Protein AF-A0A2V7VG72-F1 (afdb_monomer)

Secondary structure (DSSP, 8-state):
-HHHHHHHHHHHHHHTT-HHHHHHHHHGGGTTT--TTHHH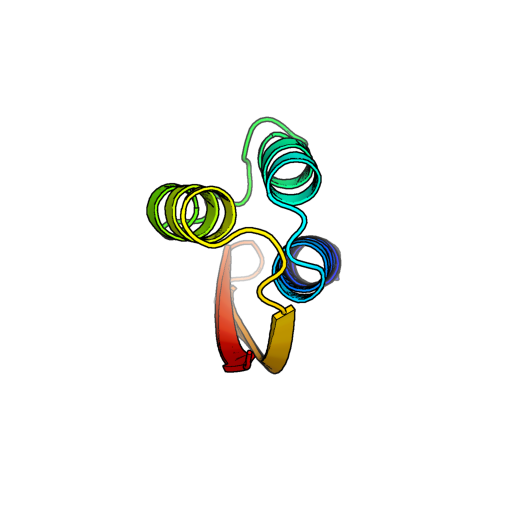HHHHHHHSTT-EEEEEEEEEEEEETTEEEEEEEEEEE-

Solvent-accessible surface area (backbone atoms only — not comparable to full-atom values): 4595 Å² total; per-residue (Å²): 116,66,66,62,53,55,50,47,55,40,52,51,22,50,25,67,24,33,39,67,62,30,52,55,62,49,52,50,84,75,38,75,80,64,65,87,60,46,65,66,51,42,52,49,30,68,74,44,73,73,39,32,36,45,81,76,45,77,52,72,49,70,79,53,100,89,41,73,48,75,52,73,45,72,51,75,50,132

Radius of gyration: 12.53 Å; Cα contacts (8 Å, |Δi|>4): 89; chains: 1; bounding box: 29×20×38 Å

Mean predicted aligned error: 2.73 Å

Nearest PDB structures (foldseek):
  8rm1-assembly1_D  TM=4.759E-01  e=3.879E+00  Simian foamy virus
  8ozh-assembly1_D  TM=5.609E-01  e=6.847E+00  Eastern chimpanzee simian foamy virus
  8zl9-assembly1_E  TM=4.167E-01  e=5.319E+00  African swine fever virus
  6rao-assembly1_H  TM=3.588E-01  e=6.847E+00  Serratia entomophila
  8zl9-assembly1_D  TM=4.327E-01  e=6.847E+00  African swine fever virus

Structure (mmCIF, N/CA/C/O backbone):
data_AF-A0A2V7VG72-F1
#
_entry.id   AF-A0A2V7VG72-F1
#
loop_
_atom_site.group_PDB
_atom_site.id
_atom_site.type_symbol
_atom_site.label_atom_id
_atom_site.label_alt_id
_atom_site.label_comp_id
_atom_site.label_asym_id
_atom_site.label_entity_id
_atom_site.label_seq_id
_atom_site.pdbx_PDB_ins_code
_atom_site.Cartn_x
_atom_site.Cartn_y
_atom_site.Cartn_z
_atom_site.occupancy
_atom_site.B_iso_or_equiv
_atom_site.auth_seq_id
_atom_site.auth_comp_id
_atom_site.auth_asym_id
_atom_site.auth_atom_id
_atom_site.pdbx_PDB_model_num
ATOM 1 N N . VAL A 1 1 ? 1.338 -11.407 -13.968 1.00 58.44 1 VAL A N 1
ATOM 2 C CA . VAL A 1 1 ? 0.868 -12.381 -12.944 1.00 58.44 1 VAL A CA 1
ATOM 3 C C . VAL A 1 1 ? 1.579 -12.180 -11.605 1.00 58.44 1 VAL A C 1
ATOM 5 O O . VAL A 1 1 ? 0.900 -12.169 -10.589 1.00 58.44 1 VAL A O 1
ATOM 8 N N . GLU A 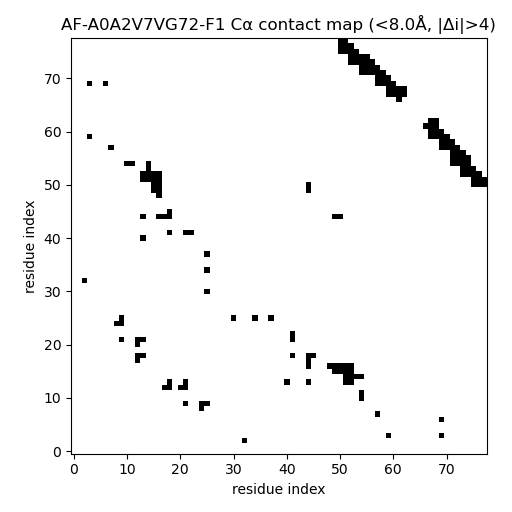1 2 ? 2.898 -11.948 -11.584 1.00 87.00 2 GLU A N 1
ATOM 9 C CA . GLU A 1 2 ? 3.666 -11.716 -10.344 1.00 87.00 2 GLU A CA 1
ATOM 10 C C . GLU A 1 2 ? 3.336 -10.369 -9.658 1.00 87.00 2 GLU A C 1
ATOM 12 O O . GLU A 1 2 ? 2.901 -10.378 -8.504 1.00 87.00 2 GLU A O 1
ATOM 17 N N . VAL A 1 3 ? 3.396 -9.249 -10.397 1.00 94.75 3 VAL A N 1
ATOM 18 C CA . VAL A 1 3 ? 3.122 -7.892 -9.873 1.00 94.75 3 VAL A CA 1
ATOM 19 C C . VAL A 1 3 ? 1.753 -7.809 -9.194 1.00 94.75 3 VAL A C 1
ATOM 21 O O . VAL A 1 3 ? 1.656 -7.426 -8.031 1.00 94.75 3 VAL A O 1
ATOM 24 N N . ALA A 1 4 ? 0.695 -8.266 -9.873 1.00 96.25 4 ALA A N 1
ATOM 25 C CA . ALA A 1 4 ? -0.663 -8.213 -9.336 1.00 96.25 4 ALA A CA 1
ATOM 26 C C . ALA A 1 4 ? -0.863 -9.032 -8.061 1.00 96.25 4 ALA A C 1
ATOM 28 O O . ALA A 1 4 ? -1.573 -8.599 -7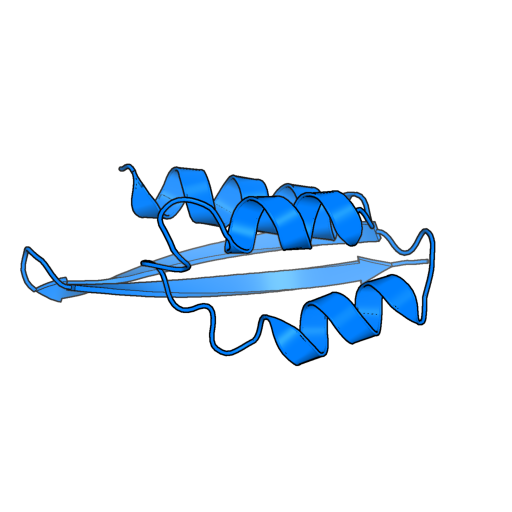.154 1.00 96.25 4 ALA A O 1
ATOM 29 N N . GLY A 1 5 ? -0.236 -10.206 -7.968 1.00 96.81 5 GLY A N 1
ATOM 30 C CA . GLY A 1 5 ? -0.284 -11.006 -6.748 1.00 96.81 5 GLY A CA 1
ATOM 31 C C . GLY A 1 5 ? 0.393 -10.287 -5.584 1.00 96.81 5 GLY A C 1
ATOM 32 O O . GLY A 1 5 ? -0.163 -10.217 -4.491 1.00 96.81 5 GLY A O 1
ATOM 33 N N . ARG A 1 6 ? 1.570 -9.702 -5.825 1.00 97.19 6 ARG A N 1
ATOM 34 C CA . ARG A 1 6 ? 2.318 -8.960 -4.803 1.00 97.19 6 ARG A CA 1
ATOM 35 C C . ARG A 1 6 ? 1.598 -7.697 -4.357 1.00 97.19 6 ARG A C 1
ATOM 37 O O . ARG A 1 6 ? 1.535 -7.428 -3.160 1.00 97.19 6 ARG A O 1
ATOM 44 N N . ASP A 1 7 ? 1.008 -6.959 -5.288 1.00 97.56 7 ASP A N 1
ATOM 45 C CA . ASP A 1 7 ? 0.217 -5.784 -4.949 1.00 97.56 7 ASP A CA 1
ATOM 46 C C . ASP A 1 7 ? -1.004 -6.145 -4.102 1.00 97.56 7 ASP A C 1
ATOM 48 O O . ASP A 1 7 ? -1.267 -5.495 -3.091 1.00 97.56 7 ASP A O 1
ATOM 52 N N . ARG A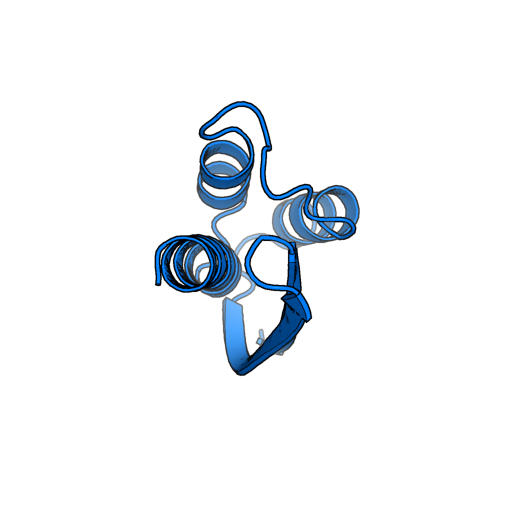 1 8 ? -1.712 -7.227 -4.451 1.00 97.56 8 ARG A N 1
ATOM 53 C CA . ARG A 1 8 ? -2.857 -7.706 -3.665 1.00 97.56 8 ARG A CA 1
ATOM 54 C C . ARG A 1 8 ? -2.453 -8.123 -2.256 1.00 97.56 8 ARG A C 1
ATOM 56 O O . ARG A 1 8 ? -3.137 -7.729 -1.320 1.00 97.56 8 ARG A O 1
ATOM 63 N N . ARG A 1 9 ? -1.317 -8.809 -2.074 1.00 97.50 9 ARG A N 1
ATOM 64 C CA . ARG A 1 9 ? -0.799 -9.134 -0.728 1.00 97.50 9 ARG A CA 1
ATOM 65 C C . ARG A 1 9 ? -0.539 -7.885 0.114 1.00 97.50 9 ARG A C 1
ATOM 67 O O . ARG A 1 9 ? -0.841 -7.874 1.305 1.00 97.50 9 ARG A O 1
ATOM 74 N N . ARG A 1 10 ? -0.018 -6.817 -0.498 1.00 97.50 10 ARG A N 1
ATOM 75 C CA . ARG A 1 10 ? 0.164 -5.524 0.180 1.00 97.50 10 ARG A CA 1
ATOM 76 C C . ARG A 1 10 ? -1.180 -4.890 0.535 1.00 97.50 10 ARG A C 1
ATOM 78 O O . ARG A 1 10 ? -1.362 -4.493 1.682 1.00 97.50 10 ARG A O 1
ATOM 85 N N . CYS A 1 11 ? -2.144 -4.868 -0.390 1.00 97.88 11 CYS A N 1
ATOM 86 C CA . CYS A 1 11 ? -3.510 -4.417 -0.101 1.00 97.88 11 CYS A CA 1
ATOM 87 C C . CYS A 1 11 ? -4.164 -5.222 1.031 1.00 97.88 11 CYS A C 1
ATOM 89 O O . CYS A 1 11 ? -4.847 -4.642 1.864 1.00 97.88 11 CYS A O 1
ATOM 91 N N . GLU A 1 12 ? -3.940 -6.533 1.105 1.00 97.81 12 GLU A N 1
ATOM 92 C CA . GLU A 1 12 ? -4.454 -7.386 2.179 1.00 97.81 12 GLU A CA 1
ATOM 93 C C . GLU A 1 12 ? -3.819 -7.076 3.543 1.00 97.81 12 GLU A C 1
ATOM 95 O O . GLU A 1 12 ? -4.510 -7.123 4.562 1.00 97.81 12 GLU A O 1
ATOM 100 N N . ALA A 1 13 ? -2.526 -6.739 3.591 1.00 97.25 13 ALA A N 1
ATOM 101 C CA . ALA A 1 13 ? -1.893 -6.262 4.822 1.00 97.25 13 ALA A CA 1
ATOM 102 C C . ALA A 1 13 ? -2.533 -4.942 5.290 1.00 97.25 13 ALA A C 1
ATOM 104 O O . ALA A 1 13 ? -2.938 -4.828 6.448 1.00 97.25 13 ALA A O 1
ATOM 105 N N . ILE A 1 14 ? -2.751 -3.995 4.368 1.00 97.06 14 ILE A N 1
ATOM 106 C CA . ILE A 1 14 ? -3.477 -2.742 4.644 1.00 97.06 14 ILE A CA 1
ATOM 107 C C . ILE A 1 14 ? -4.913 -3.034 5.119 1.00 97.06 14 ILE A C 1
ATOM 109 O O . ILE A 1 14 ? -5.373 -2.443 6.094 1.00 97.06 14 ILE A O 1
ATOM 113 N N . ALA A 1 15 ? -5.610 -3.981 4.484 1.00 97.19 15 ALA A N 1
ATOM 114 C CA . ALA A 1 15 ? -6.969 -4.396 4.842 1.00 97.19 15 ALA A CA 1
ATOM 115 C C . ALA A 1 15 ? -7.074 -4.927 6.276 1.00 97.19 15 ALA A C 1
ATOM 117 O O . ALA A 1 15 ? -8.066 -4.673 6.962 1.00 97.19 15 ALA A O 1
ATOM 118 N N . ARG A 1 16 ? -6.035 -5.620 6.754 1.00 96.12 16 ARG A N 1
ATOM 119 C CA . ARG A 1 16 ? -5.946 -6.133 8.128 1.00 96.12 16 ARG A CA 1
ATOM 120 C C . ARG A 1 16 ? -5.465 -5.100 9.151 1.00 96.12 16 ARG A C 1
ATOM 122 O O . ARG A 1 16 ? -5.451 -5.420 10.338 1.00 96.12 16 ARG A O 1
ATOM 129 N N . GLY A 1 17 ? -5.084 -3.896 8.723 1.00 95.38 17 GLY A N 1
ATOM 130 C CA . GLY A 1 17 ? -4.458 -2.900 9.596 1.00 95.38 17 GLY A CA 1
ATOM 131 C C . GLY A 1 17 ? -3.014 -3.253 9.984 1.00 95.38 17 GLY A C 1
ATOM 132 O O . GLY A 1 17 ? -2.510 -2.771 10.995 1.00 95.38 17 GLY A O 1
ATOM 133 N N . ASP A 1 18 ? -2.359 -4.125 9.215 1.00 96.38 18 ASP A N 1
ATOM 134 C CA . ASP A 1 18 ? -1.038 -4.687 9.503 1.00 96.38 18 ASP A CA 1
ATOM 135 C C . ASP A 1 18 ? 0.071 -3.799 8.919 1.00 96.38 18 ASP A C 1
ATOM 137 O O . ASP A 1 18 ? 0.545 -4.004 7.799 1.00 96.38 18 ASP A O 1
ATOM 141 N N . ALA A 1 19 ? 0.447 -2.760 9.671 1.00 96.62 19 ALA A N 1
ATOM 142 C CA . ALA A 1 19 ? 1.456 -1.790 9.248 1.00 96.62 19 ALA A CA 1
ATOM 143 C C . ALA A 1 19 ? 2.847 -2.417 9.059 1.00 96.62 19 ALA A C 1
ATOM 145 O O . ALA A 1 19 ? 3.533 -2.097 8.088 1.00 96.62 19 ALA A O 1
ATOM 146 N N . ASP A 1 20 ? 3.254 -3.299 9.974 1.00 96.62 20 ASP A N 1
ATOM 147 C CA . ASP A 1 20 ? 4.578 -3.922 9.945 1.00 96.62 20 ASP A CA 1
ATOM 148 C C . ASP A 1 20 ? 4.650 -4.957 8.815 1.00 96.62 20 ASP A C 1
ATOM 150 O O . ASP A 1 20 ? 5.587 -4.931 8.018 1.00 96.62 20 ASP A O 1
ATOM 154 N N . GLY A 1 21 ? 3.618 -5.792 8.649 1.00 97.00 21 GLY A N 1
ATOM 155 C CA . GLY A 1 21 ? 3.531 -6.719 7.521 1.00 97.00 21 GLY A CA 1
ATOM 156 C C . GLY A 1 21 ? 3.475 -6.004 6.170 1.00 97.00 21 GLY A C 1
ATOM 157 O O . GLY A 1 21 ? 4.129 -6.434 5.220 1.00 97.00 21 GLY A O 1
ATOM 158 N N . PHE A 1 22 ? 2.765 -4.874 6.070 1.00 97.12 22 PHE A N 1
ATOM 159 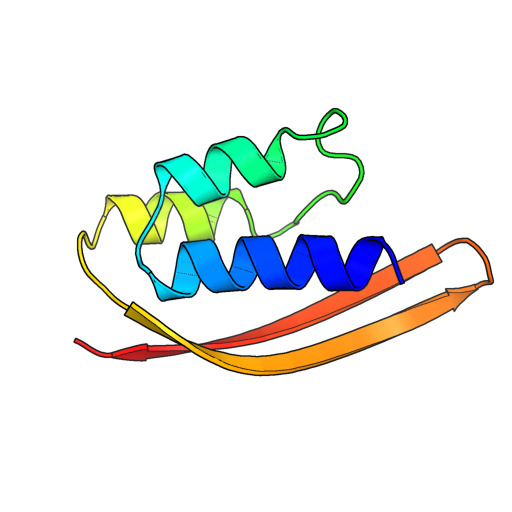C CA . PHE A 1 22 ? 2.795 -4.031 4.871 1.00 97.12 22 PHE A CA 1
ATOM 160 C C . PHE A 1 22 ? 4.211 -3.514 4.569 1.00 97.12 22 PHE A C 1
ATOM 162 O O . PHE A 1 22 ? 4.647 -3.564 3.416 1.00 97.12 22 PHE A O 1
ATOM 169 N N . TRP A 1 23 ? 4.938 -3.053 5.592 1.00 96.69 23 TRP A N 1
ATOM 170 C CA . TRP A 1 23 ? 6.302 -2.545 5.444 1.00 96.69 23 TRP A CA 1
ATOM 171 C C . TRP A 1 23 ? 7.289 -3.628 4.998 1.00 96.69 23 TRP A C 1
ATOM 173 O O . TRP A 1 23 ? 8.083 -3.396 4.086 1.00 96.69 23 TRP A O 1
ATOM 183 N N . GLU A 1 24 ? 7.213 -4.828 5.571 1.00 97.56 24 GLU A N 1
ATOM 184 C CA . GLU A 1 24 ? 8.078 -5.942 5.168 1.00 97.56 24 GLU A CA 1
ATOM 185 C C . GLU A 1 24 ? 7.816 -6.372 3.715 1.00 97.56 24 GLU A C 1
ATOM 187 O O . GLU A 1 24 ? 8.759 -6.529 2.938 1.00 97.56 24 GLU A O 1
ATOM 192 N N . LEU A 1 25 ? 6.547 -6.442 3.292 1.00 97.31 25 LEU A N 1
ATOM 193 C CA . LEU A 1 25 ? 6.181 -6.746 1.900 1.00 97.31 25 LEU A CA 1
ATOM 194 C C . LEU A 1 25 ? 6.673 -5.687 0.897 1.00 97.31 25 LEU A C 1
ATOM 196 O O . LEU A 1 25 ? 6.943 -6.003 -0.265 1.00 97.31 25 LEU A O 1
ATOM 200 N N . LEU A 1 26 ? 6.754 -4.412 1.290 1.00 95.25 26 LEU A N 1
ATOM 201 C CA . LEU A 1 26 ? 7.304 -3.352 0.434 1.00 95.25 26 LEU A CA 1
ATOM 202 C C . LEU A 1 26 ? 8.798 -3.550 0.164 1.00 95.25 26 LEU A C 1
ATOM 204 O O . LEU A 1 26 ? 9.256 -3.308 -0.946 1.00 95.25 26 LEU A O 1
ATOM 208 N N . ARG A 1 27 ? 9.547 -4.022 1.161 1.00 94.31 27 ARG A N 1
ATOM 209 C CA . ARG A 1 27 ? 11.007 -4.174 1.087 1.00 94.31 27 ARG A CA 1
ATOM 210 C C . ARG A 1 27 ? 11.464 -5.398 0.300 1.00 94.31 27 ARG A C 1
ATOM 212 O O . ARG A 1 27 ? 12.640 -5.469 -0.067 1.00 94.31 27 ARG A O 1
ATOM 219 N N . GLU A 1 28 ? 10.570 -6.355 0.048 1.00 95.00 28 GLU A N 1
ATOM 220 C CA . GLU A 1 28 ? 10.847 -7.514 -0.804 1.00 95.00 28 GLU A CA 1
ATOM 221 C C . GLU A 1 28 ? 11.473 -7.074 -2.134 1.00 95.00 28 GLU A C 1
ATOM 223 O O . GLU A 1 28 ? 11.033 -6.101 -2.746 1.00 95.00 28 GLU A O 1
ATOM 228 N N . ASN A 1 29 ? 12.494 -7.804 -2.589 1.00 94.06 29 ASN A N 1
ATOM 229 C CA . ASN A 1 29 ? 13.216 -7.534 -3.840 1.00 94.06 29 ASN A CA 1
ATOM 230 C C . ASN A 1 29 ? 13.803 -6.112 -3.954 1.00 94.06 29 ASN A C 1
ATOM 232 O O . ASN A 1 29 ? 14.081 -5.647 -5.055 1.00 94.06 29 ASN A O 1
ATOM 236 N N . GLY A 1 30 ? 14.018 -5.426 -2.826 1.00 94.19 30 GLY A N 1
ATOM 237 C CA . GLY A 1 30 ? 14.594 -4.083 -2.813 1.00 94.19 30 GLY A CA 1
ATOM 238 C C . GLY A 1 30 ? 13.634 -2.988 -3.283 1.00 94.19 30 GLY A C 1
ATOM 239 O O . GLY A 1 30 ? 14.103 -2.019 -3.873 1.00 94.19 30 GLY A O 1
ATOM 240 N N . ASP A 1 31 ? 12.326 -3.138 -3.029 1.00 92.81 31 ASP A N 1
ATOM 241 C CA . ASP A 1 31 ? 11.276 -2.197 -3.469 1.00 92.81 31 ASP A CA 1
ATOM 242 C C . ASP A 1 31 ? 11.260 -2.003 -5.000 1.00 92.81 31 ASP A C 1
ATOM 244 O O . ASP A 1 31 ? 11.168 -0.901 -5.544 1.00 92.81 31 ASP A O 1
ATOM 248 N N . ASP A 1 32 ? 11.364 -3.118 -5.724 1.00 94.19 32 ASP A N 1
ATOM 249 C CA . ASP A 1 32 ? 11.337 -3.170 -7.190 1.00 94.19 32 ASP A CA 1
ATOM 250 C C . ASP A 1 32 ? 10.032 -2.622 -7.797 1.00 94.19 32 ASP A C 1
ATOM 252 O O . ASP A 1 32 ? 10.052 -2.092 -8.908 1.00 94.19 32 ASP A O 1
ATOM 256 N N . LEU A 1 33 ? 8.913 -2.697 -7.066 1.00 94.62 33 LEU A N 1
ATOM 257 C CA . LEU A 1 33 ? 7.601 -2.215 -7.521 1.00 94.62 33 LEU A CA 1
ATOM 258 C C . LEU A 1 33 ? 7.299 -0.749 -7.172 1.00 94.62 33 LEU A C 1
ATOM 260 O O . LEU A 1 33 ? 6.294 -0.224 -7.647 1.00 94.62 33 LEU A O 1
ATOM 264 N N . ARG A 1 34 ? 8.145 -0.081 -6.376 1.00 94.19 34 ARG A N 1
ATOM 265 C CA . ARG A 1 34 ? 8.155 1.382 -6.172 1.00 94.19 34 ARG A CA 1
ATOM 266 C C . ARG A 1 34 ? 6.782 1.996 -5.886 1.00 94.19 34 ARG A C 1
ATOM 268 O O . ARG A 1 34 ? 6.293 2.861 -6.619 1.00 94.19 34 ARG A O 1
ATOM 275 N N . TRP A 1 35 ? 6.149 1.572 -4.797 1.00 96.25 35 TRP A N 1
ATOM 276 C CA . TRP A 1 35 ? 4.833 2.083 -4.404 1.00 96.25 35 TRP A CA 1
ATOM 277 C C . TRP A 1 35 ? 4.892 3.567 -4.006 1.00 96.25 35 TRP A C 1
ATOM 279 O O . TRP A 1 35 ? 5.268 3.917 -2.888 1.00 96.25 35 TRP A O 1
ATOM 289 N N . CYS A 1 36 ? 4.439 4.458 -4.892 1.00 95.25 36 CYS A N 1
ATOM 290 C CA . CYS A 1 36 ? 4.476 5.909 -4.668 1.00 95.25 36 CYS A CA 1
ATOM 291 C C . CYS A 1 36 ? 3.694 6.373 -3.421 1.00 95.25 36 CYS A C 1
ATOM 293 O O . CYS A 1 36 ? 4.036 7.386 -2.815 1.00 95.25 36 CYS A O 1
ATOM 295 N N . GLY A 1 37 ? 2.670 5.620 -3.007 1.00 94.69 37 GLY A N 1
ATOM 296 C CA . GLY A 1 37 ? 1.859 5.883 -1.813 1.00 94.69 37 GLY A CA 1
ATOM 297 C C . GLY A 1 37 ? 2.326 5.172 -0.537 1.00 94.69 37 GLY A C 1
ATOM 298 O O . GLY A 1 37 ? 1.612 5.219 0.463 1.00 94.69 37 GLY A O 1
ATOM 299 N N . ALA A 1 38 ? 3.483 4.500 -0.539 1.00 95.94 38 ALA A N 1
ATOM 300 C CA . ALA A 1 38 ? 3.927 3.662 0.578 1.00 95.94 38 ALA A CA 1
ATOM 301 C C . ALA A 1 38 ? 4.041 4.424 1.908 1.00 95.94 38 ALA A C 1
ATOM 303 O O . ALA A 1 38 ? 3.487 3.996 2.920 1.00 95.94 38 ALA A O 1
ATOM 304 N N . SER A 1 39 ? 4.724 5.573 1.901 1.00 95.75 39 SER A N 1
ATOM 305 C CA . SER A 1 39 ? 4.929 6.387 3.104 1.00 95.75 39 SER A CA 1
ATOM 306 C C . SER A 1 39 ? 3.613 6.865 3.740 1.00 95.75 39 SER A C 1
ATOM 308 O O . SER A 1 39 ? 3.407 6.560 4.917 1.00 95.75 39 SER A O 1
ATOM 310 N N . PRO A 1 40 ? 2.689 7.538 3.018 1.00 96.44 40 PRO A N 1
ATOM 311 C CA . PRO A 1 40 ? 1.435 7.975 3.628 1.00 96.44 40 PRO A CA 1
ATOM 312 C C . PRO A 1 40 ? 0.560 6.806 4.101 1.00 96.44 40 PRO A C 1
ATOM 314 O O . PRO A 1 40 ? -0.056 6.920 5.159 1.00 96.44 40 PRO A O 1
ATOM 317 N N . LEU A 1 41 ? 0.539 5.670 3.390 1.00 96.19 41 LEU A N 1
ATOM 318 C CA . LEU A 1 41 ? -0.203 4.479 3.824 1.00 96.19 41 LEU A CA 1
ATOM 319 C C . LEU A 1 41 ? 0.357 3.892 5.124 1.00 96.19 41 LEU A C 1
ATOM 321 O O . LEU A 1 41 ? -0.400 3.660 6.064 1.00 96.19 41 LEU A O 1
ATOM 325 N N . TYR A 1 42 ? 1.674 3.696 5.210 1.00 96.69 42 TYR A N 1
ATOM 326 C CA . TYR A 1 42 ? 2.310 3.177 6.421 1.00 96.69 42 TYR A CA 1
ATOM 327 C C . TYR A 1 42 ? 2.082 4.108 7.619 1.00 96.69 42 TYR A C 1
ATOM 329 O O . TYR A 1 42 ? 1.654 3.660 8.683 1.00 96.69 42 TYR A O 1
ATOM 337 N N . THR A 1 43 ? 2.292 5.417 7.442 1.00 97.31 43 THR A N 1
ATOM 338 C CA . THR A 1 43 ? 2.033 6.409 8.495 1.00 97.31 43 THR A CA 1
ATOM 339 C C . THR A 1 43 ? 0.575 6.382 8.946 1.00 97.31 43 THR A C 1
ATOM 341 O O . THR A 1 43 ? 0.317 6.419 10.148 1.00 97.31 43 THR A O 1
ATOM 344 N N . PHE A 1 44 ? -0.374 6.270 8.016 1.00 95.88 44 PHE A N 1
ATOM 345 C CA . PHE A 1 44 ? -1.796 6.194 8.339 1.00 95.88 44 PHE A CA 1
ATOM 346 C C . PHE A 1 44 ? -2.141 4.953 9.175 1.00 95.88 44 PHE A C 1
ATOM 348 O O . PHE A 1 44 ? -2.785 5.086 10.216 1.00 95.88 44 PHE A O 1
ATOM 355 N N . LEU A 1 45 ? -1.644 3.772 8.789 1.00 95.19 45 LEU A N 1
ATOM 356 C CA . LEU A 1 45 ? -1.848 2.529 9.544 1.00 95.19 45 LEU A CA 1
ATOM 357 C C . LEU A 1 45 ? -1.262 2.605 10.962 1.00 95.19 45 LEU A C 1
ATOM 359 O O . LEU A 1 45 ? -1.869 2.124 11.917 1.00 95.19 45 LEU A O 1
ATOM 363 N N . ARG A 1 46 ? -0.096 3.245 11.121 1.00 96.75 46 ARG A N 1
ATOM 364 C CA . ARG A 1 46 ? 0.537 3.453 12.434 1.00 96.75 46 ARG A CA 1
ATOM 365 C C . ARG A 1 46 ? -0.199 4.477 13.296 1.00 96.75 46 ARG A C 1
ATOM 367 O O . ARG A 1 46 ? -0.201 4.340 14.517 1.00 96.75 46 ARG A O 1
ATOM 374 N N . ALA A 1 47 ? -0.796 5.492 12.677 1.00 96.75 47 ALA A N 1
ATOM 375 C CA . ALA A 1 47 ? -1.532 6.544 13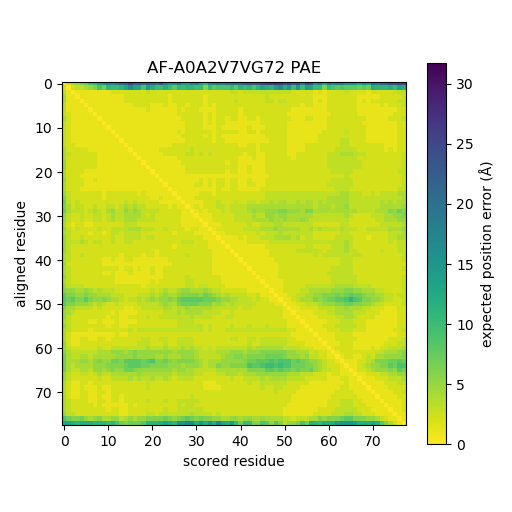.370 1.00 96.75 47 ALA A CA 1
ATOM 376 C C . ALA A 1 47 ? -2.931 6.099 13.824 1.00 96.75 47 ALA A C 1
ATOM 378 O O . ALA A 1 47 ? -3.442 6.634 14.808 1.00 96.75 47 ALA A O 1
ATOM 379 N N . VAL A 1 48 ? -3.546 5.128 13.136 1.00 94.12 48 VAL A N 1
ATOM 380 C CA . VAL A 1 48 ? -4.894 4.625 13.450 1.00 94.12 48 VAL A CA 1
ATOM 381 C C . VAL A 1 48 ? -4.882 3.094 13.610 1.00 94.12 48 VAL A C 1
ATOM 383 O O . VAL A 1 48 ? -5.358 2.373 12.729 1.00 94.12 48 VAL A O 1
ATOM 386 N N . PRO A 1 49 ? -4.343 2.565 14.728 1.00 89.56 49 PRO A N 1
ATOM 387 C CA . PRO A 1 49 ? -4.204 1.126 14.927 1.00 89.56 49 PRO A CA 1
ATOM 388 C C . PRO A 1 49 ? -5.560 0.415 14.914 1.00 89.56 49 PRO A C 1
ATOM 390 O O . PRO A 1 49 ? -6.520 0.875 15.531 1.00 89.56 49 PRO A O 1
ATOM 393 N N . GLY A 1 50 ? -5.627 -0.734 14.241 1.00 85.88 50 GLY A N 1
ATOM 394 C CA . GLY A 1 50 ? -6.832 -1.567 14.181 1.00 85.88 50 GLY A CA 1
ATOM 395 C C . GLY A 1 50 ? -7.860 -1.153 13.124 1.00 85.88 50 GLY A C 1
ATOM 396 O O . GLY A 1 50 ? -8.835 -1.880 12.937 1.00 85.88 50 GLY A O 1
ATOM 397 N N . LEU A 1 51 ? -7.639 -0.046 12.404 1.00 92.06 51 LEU A N 1
ATOM 398 C CA . LEU A 1 51 ? -8.473 0.333 11.266 1.00 92.06 51 LEU A CA 1
ATOM 399 C C . LEU A 1 51 ? -8.339 -0.706 10.145 1.00 92.06 51 LEU A C 1
ATOM 401 O O . LEU A 1 51 ? -7.231 -1.045 9.730 1.00 92.06 51 LEU A O 1
ATOM 405 N N . ARG A 1 52 ? -9.476 -1.196 9.648 1.00 94.31 52 ARG A N 1
ATOM 406 C CA . ARG A 1 52 ? -9.535 -2.166 8.549 1.00 94.31 52 ARG A CA 1
ATOM 407 C C . ARG A 1 52 ? -9.984 -1.492 7.262 1.00 94.31 52 ARG A C 1
ATOM 409 O O . ARG A 1 52 ? -10.588 -0.418 7.287 1.00 94.31 52 ARG A O 1
ATOM 416 N N . SER A 1 53 ? -9.699 -2.134 6.135 1.00 97.00 53 SER A N 1
ATOM 417 C CA . SER A 1 53 ? -10.220 -1.698 4.841 1.00 97.00 53 SER A CA 1
ATOM 418 C C . SER A 1 53 ? -10.690 -2.843 3.961 1.00 97.00 53 SER A C 1
ATOM 420 O O . SER A 1 53 ? -10.303 -3.995 4.142 1.00 97.00 53 SER A O 1
ATOM 422 N N . GLU A 1 54 ? -11.528 -2.496 2.993 1.00 97.56 54 GLU A N 1
ATOM 423 C CA . GLU A 1 54 ? -11.950 -3.352 1.895 1.00 97.56 54 GLU A CA 1
ATOM 424 C C . GLU A 1 54 ? -11.290 -2.882 0.594 1.00 97.56 54 GLU A C 1
ATOM 426 O O . GLU A 1 54 ? -11.291 -1.687 0.282 1.00 97.56 54 GLU A O 1
ATOM 431 N N . LEU A 1 55 ? -10.741 -3.821 -0.182 1.00 97.81 55 LEU A N 1
ATOM 432 C CA . LEU A 1 55 ? -10.254 -3.554 -1.533 1.00 97.81 55 LEU A CA 1
ATOM 433 C C . LEU A 1 55 ? -11.444 -3.515 -2.499 1.00 97.81 55 LEU A C 1
ATOM 435 O O . LEU A 1 55 ? -11.943 -4.558 -2.914 1.00 97.81 55 LEU A O 1
ATOM 439 N N . LEU A 1 56 ? -11.864 -2.314 -2.889 1.00 98.25 56 LEU A N 1
ATOM 440 C CA . LEU A 1 56 ? -13.013 -2.111 -3.775 1.00 98.25 56 LEU A CA 1
ATOM 441 C C . LEU A 1 56 ? -12.699 -2.466 -5.229 1.00 98.25 56 LEU A C 1
ATOM 443 O O . LEU A 1 56 ? -13.530 -3.013 -5.951 1.00 98.25 56 LEU A O 1
ATOM 447 N N . ARG A 1 57 ? -11.497 -2.105 -5.686 1.00 98.00 57 ARG A N 1
ATOM 448 C CA . ARG A 1 57 ? -11.046 -2.350 -7.057 1.00 98.00 57 ARG A CA 1
ATOM 449 C C . ARG A 1 57 ? -9.532 -2.424 -7.096 1.00 98.00 57 ARG A C 1
ATOM 451 O O . ARG A 1 57 ? -8.857 -1.685 -6.386 1.00 98.00 57 ARG A O 1
ATOM 458 N N . TYR A 1 58 ? -9.026 -3.297 -7.955 1.00 98.06 58 TYR A N 1
ATOM 459 C CA . TYR A 1 58 ? -7.620 -3.386 -8.315 1.00 98.06 58 TYR A CA 1
ATOM 460 C C . TYR A 1 58 ? -7.531 -3.601 -9.815 1.00 98.06 58 TYR A C 1
ATOM 462 O O . TYR A 1 58 ? -8.143 -4.539 -10.332 1.00 98.06 58 TYR A O 1
ATOM 470 N N . GLU A 1 59 ? -6.745 -2.773 -10.485 1.00 97.75 59 GLU A N 1
ATOM 471 C CA . GLU A 1 59 ? -6.480 -2.890 -11.910 1.00 97.75 59 GLU A CA 1
ATOM 472 C C . GLU A 1 59 ? -5.030 -2.552 -12.235 1.00 97.75 59 GLU A C 1
ATOM 474 O O . GLU A 1 59 ? -4.281 -2.019 -11.413 1.00 97.75 59 GLU A O 1
ATOM 479 N N . GLN A 1 60 ? -4.645 -2.908 -13.456 1.00 97.06 60 GLN A N 1
ATOM 480 C CA . GLN A 1 60 ? -3.329 -2.657 -14.010 1.00 97.06 60 GLN A CA 1
ATOM 481 C C . GLN A 1 60 ? -3.477 -2.004 -15.375 1.00 97.06 60 GLN A C 1
ATOM 483 O O . GLN A 1 60 ? -4.237 -2.479 -16.220 1.00 97.06 60 GLN A O 1
ATOM 488 N N . TRP A 1 61 ? -2.714 -0.943 -15.595 1.00 96.19 61 TRP A N 1
ATOM 489 C CA . TRP A 1 61 ? -2.506 -0.372 -16.911 1.00 96.19 61 TRP A CA 1
ATOM 490 C C . TRP A 1 61 ? -1.121 -0.779 -17.410 1.00 96.19 61 TRP A C 1
ATOM 492 O O . TRP A 1 61 ? -0.103 -0.297 -16.914 1.00 96.19 61 TRP A O 1
ATOM 502 N N . ASN A 1 62 ? -1.089 -1.691 -18.382 1.00 93.81 62 ASN A N 1
ATOM 503 C CA . ASN A 1 62 ? 0.147 -2.062 -19.065 1.00 93.81 62 ASN A CA 1
ATOM 504 C C . ASN A 1 62 ? 0.544 -0.938 -20.026 1.00 93.81 62 ASN A C 1
ATOM 506 O O . ASN A 1 62 ? -0.249 -0.554 -20.889 1.00 93.81 62 ASN A O 1
ATOM 510 N N . ILE A 1 63 ? 1.758 -0.426 -19.859 1.00 93.56 63 ILE A N 1
ATOM 511 C CA . ILE A 1 63 ? 2.353 0.579 -20.743 1.00 93.56 63 ILE A CA 1
ATOM 512 C C . ILE A 1 63 ? 2.994 -0.136 -21.940 1.00 93.56 63 ILE A C 1
ATOM 514 O O . ILE A 1 63 ? 2.758 0.249 -23.083 1.00 93.56 63 ILE A O 1
ATOM 518 N N . ASP A 1 64 ? 3.746 -1.208 -21.669 1.00 93.50 64 ASP A N 1
ATOM 519 C CA . ASP A 1 64 ? 4.357 -2.110 -22.652 1.00 93.50 64 ASP A CA 1
ATOM 520 C C . ASP A 1 64 ? 4.529 -3.531 -22.058 1.00 93.50 64 ASP A C 1
ATOM 522 O O . ASP A 1 64 ? 3.993 -3.833 -20.991 1.00 93.50 64 ASP A O 1
ATOM 526 N N . GLU A 1 65 ? 5.246 -4.427 -22.748 1.00 89.56 65 GLU A N 1
ATOM 527 C CA . GLU A 1 65 ? 5.468 -5.824 -22.323 1.00 89.56 65 GLU A CA 1
ATOM 528 C C . GLU A 1 65 ? 6.241 -5.966 -20.997 1.00 89.56 65 GLU A C 1
ATOM 530 O O . GLU A 1 65 ? 6.178 -7.013 -20.346 1.00 89.56 65 GLU A O 1
ATOM 535 N N . HIS A 1 66 ? 6.962 -4.924 -20.584 1.00 90.94 66 HIS A N 1
ATOM 536 C CA . HIS A 1 66 ? 7.845 -4.909 -19.420 1.00 90.94 66 HIS A CA 1
ATOM 537 C C . HIS A 1 66 ? 7.475 -3.839 -18.382 1.00 90.94 66 HIS A C 1
ATOM 539 O O . HIS A 1 66 ? 8.125 -3.758 -17.340 1.00 90.94 66 HIS A O 1
ATOM 545 N N . SER A 1 67 ? 6.436 -3.038 -18.631 1.00 93.06 67 SER A N 1
ATOM 546 C CA . SER A 1 67 ? 6.069 -1.897 -17.795 1.00 93.06 67 SER A CA 1
ATOM 547 C C . SER A 1 67 ? 4.571 -1.850 -17.513 1.00 93.06 67 SER A C 1
ATOM 549 O O . SER A 1 67 ? 3.732 -1.903 -18.415 1.00 93.06 67 SER A O 1
ATOM 551 N N . VAL A 1 68 ? 4.226 -1.719 -16.232 1.00 95.31 68 VAL A N 1
ATOM 552 C CA . VAL A 1 68 ? 2.846 -1.690 -15.746 1.00 95.31 68 VAL A CA 1
ATOM 553 C C . VAL A 1 68 ? 2.702 -0.706 -14.593 1.00 95.31 68 VAL A C 1
ATOM 555 O O . VAL A 1 68 ? 3.584 -0.594 -13.744 1.00 95.31 68 VAL A O 1
ATOM 558 N N . VAL A 1 69 ? 1.560 -0.023 -14.540 1.00 96.94 69 VAL A N 1
ATOM 559 C CA . VAL A 1 69 ? 1.135 0.761 -13.378 1.00 96.94 69 VAL A CA 1
ATOM 560 C C . VAL A 1 69 ? -0.103 0.116 -12.780 1.00 96.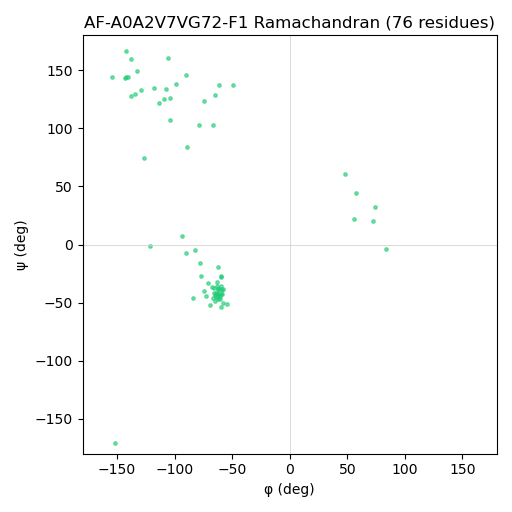94 69 VAL A C 1
ATOM 562 O O . VAL A 1 69 ? -1.130 -0.027 -13.443 1.00 96.94 69 VAL A O 1
ATOM 565 N N . SER A 1 70 ? -0.013 -0.260 -11.511 1.00 97.19 70 SER A N 1
ATOM 566 C CA . SER A 1 70 ? -1.148 -0.764 -10.745 1.00 97.19 70 SER A CA 1
ATOM 567 C C . SER A 1 70 ? -1.876 0.378 -10.042 1.00 97.19 70 SER A C 1
ATOM 569 O O . SER A 1 70 ? -1.254 1.332 -9.575 1.00 97.19 70 SER A O 1
ATOM 571 N N . PHE A 1 71 ? -3.195 0.262 -9.914 1.00 97.56 71 PHE A N 1
ATOM 572 C CA . PHE A 1 71 ? -4.009 1.188 -9.132 1.00 97.56 71 PHE A CA 1
ATOM 573 C C . PHE A 1 71 ? -5.096 0.438 -8.365 1.00 97.56 71 PHE A C 1
ATOM 575 O O . PHE A 1 71 ? -5.650 -0.561 -8.830 1.00 97.56 71 PHE A O 1
ATOM 582 N N . ALA A 1 72 ? -5.385 0.921 -7.159 1.00 97.75 72 ALA A N 1
ATOM 583 C 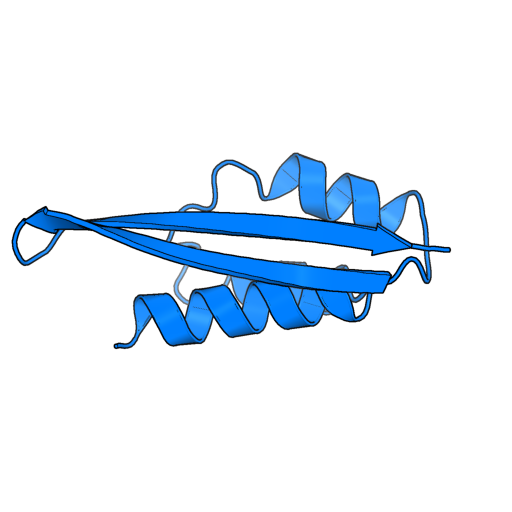CA . ALA A 1 72 ? -6.320 0.291 -6.245 1.00 97.75 72 ALA A CA 1
ATOM 584 C C . ALA A 1 72 ? -7.141 1.332 -5.484 1.00 97.75 72 ALA A C 1
ATOM 586 O O . ALA A 1 72 ? -6.631 2.389 -5.113 1.00 97.75 72 ALA A O 1
ATOM 587 N N . GLY A 1 73 ? -8.406 1.007 -5.230 1.00 97.94 73 GLY A N 1
ATOM 588 C CA . GLY A 1 73 ? -9.274 1.760 -4.329 1.00 97.94 73 GLY A CA 1
ATOM 589 C C . GLY A 1 73 ? -9.526 0.958 -3.060 1.00 97.94 73 GLY A C 1
ATOM 590 O O . GLY A 1 73 ? -9.989 -0.178 -3.150 1.00 97.94 73 GLY A O 1
ATOM 591 N N . LEU A 1 74 ? -9.242 1.546 -1.895 1.00 97.56 74 LEU A N 1
ATOM 592 C CA . LEU A 1 74 ? -9.535 0.954 -0.589 1.00 97.56 74 LEU A CA 1
ATOM 593 C C . LEU A 1 74 ? -10.525 1.830 0.182 1.00 97.56 74 LEU A C 1
ATOM 595 O O . LEU A 1 74 ? -10.349 3.047 0.251 1.00 97.56 74 LEU A O 1
ATOM 599 N N . ALA A 1 75 ? -11.541 1.212 0.779 1.00 97.62 75 ALA A N 1
ATOM 600 C CA . ALA A 1 75 ? -12.464 1.874 1.697 1.00 97.62 75 ALA A CA 1
ATOM 601 C C . ALA A 1 75 ? -12.141 1.475 3.133 1.00 97.62 75 ALA A C 1
ATOM 603 O O . ALA A 1 75 ? -12.101 0.289 3.443 1.00 97.62 75 ALA A O 1
ATOM 604 N N . PHE A 1 76 ? -11.924 2.457 4.005 1.00 95.69 76 PHE A N 1
ATOM 605 C CA . PHE A 1 76 ? -11.639 2.227 5.419 1.00 95.69 76 PHE A CA 1
ATOM 606 C C . PHE A 1 76 ? -12.902 2.413 6.2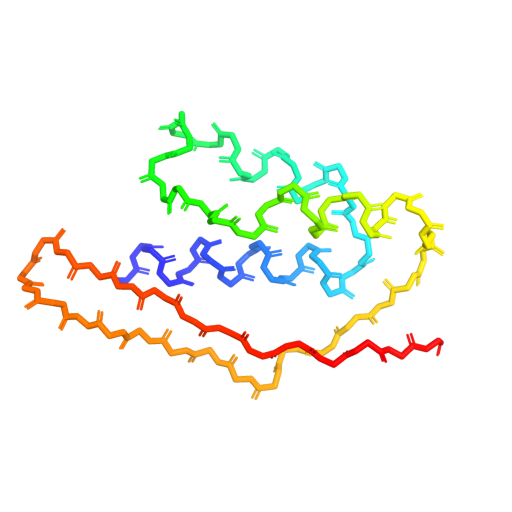59 1.00 95.69 76 PHE A C 1
ATOM 608 O O . PHE A 1 76 ? -13.647 3.376 6.065 1.00 95.69 76 PHE A O 1
ATOM 615 N N . SER A 1 77 ? -13.108 1.526 7.227 1.00 86.69 77 SER A N 1
ATOM 616 C CA . SER A 1 77 ? -14.208 1.594 8.191 1.00 86.69 77 SER A CA 1
ATOM 617 C C . SER A 1 77 ? -13.686 1.374 9.608 1.00 86.69 77 SER A C 1
ATOM 619 O O . SER A 1 77 ? -12.696 0.668 9.803 1.00 86.69 77 SER A O 1
ATOM 621 N N . ARG A 1 78 ? -14.352 1.994 10.588 1.00 72.00 78 ARG A N 1
ATOM 622 C CA . ARG A 1 78 ? -14.075 1.779 12.015 1.00 72.00 78 ARG A CA 1
ATOM 623 C C . ARG A 1 78 ? -14.594 0.431 12.494 1.00 72.00 78 ARG A C 1
ATOM 625 O O . ARG A 1 78 ? -15.644 0.002 11.970 1.00 72.00 78 ARG A O 1
#

Foldseek 3Di:
DVLQVLVVQLLVCLQQLNLPSNVVSCCPPHNPVVDVCNVVSSVVSVVDPRKGKDWPDKDWDAPDPPDIDIDTDIDIDD

pLDDT: mean 94.78, std 5.55, range [58.44, 98.25]

Sequence (78 aa):
VEVAGRDRRRCEAIARGDADGFWELLRENGDDLRWCGASPLYTFLRAVPGLRSELLRYEQWNIDEHSVVSFAGLAFSR